Protein AF-A0A7S4SJJ3-F1 (afdb_monomer_lite)

InterPro domains:
  IPR002110 Ankyrin repeat [PF12796] (57-119)
  IPR002110 Ankyrin repeat [PF13637] (5-47)
  IPR036770 Ankyrin repeat-containing domain superfamily [G3DSA:1.25.40.20] (1-122)
  IPR036770 Ankyrin repeat-containing domain superfamily [SSF48403] (4-120)
  IPR052420 Espin and Espin-like domain-containing protein [PTHR24153] (61-118)

Sequence (122 aa):
VQGKSLDVISLLLHTWPDAAKANKWGNTPLHDACYSGASFDIISLLVATWPDAAKERFGVEKTPLHTACKRGASLDTISLLLGIWPEAIEEKNCCNELPLHVACSKKASLDVISLLVGNRHD

Radius of gyration: 13.95 Å; chains: 1; bounding box: 30×32×39 Å

Structure (mmCIF, N/CA/C/O backbone):
data_AF-A0A7S4SJJ3-F1
#
_entry.id   AF-A0A7S4SJJ3-F1
#
loop_
_atom_site.group_PDB
_atom_site.id
_atom_site.type_symbol
_atom_site.label_atom_id
_atom_site.label_alt_id
_atom_site.label_comp_id
_atom_site.label_asym_id
_atom_site.label_entity_id
_atom_site.label_seq_id
_atom_site.pdbx_PDB_ins_code
_atom_site.Cartn_x
_atom_site.Cartn_y
_atom_site.Cartn_z
_atom_site.occupancy
_atom_site.B_iso_or_equiv
_atom_site.auth_seq_id
_atom_site.auth_comp_id
_atom_site.auth_asym_id
_atom_site.auth_atom_id
_atom_site.pdbx_PDB_model_num
ATOM 1 N N . VAL A 1 1 ? -11.244 17.366 -13.446 1.00 45.91 1 VAL A N 1
ATOM 2 C CA . VAL A 1 1 ? -9.839 17.125 -13.878 1.00 45.91 1 VAL A CA 1
ATOM 3 C C . VAL A 1 1 ? -9.280 15.754 -13.467 1.00 45.91 1 VAL A C 1
ATOM 5 O O . VAL A 1 1 ? -8.150 15.457 -13.820 1.00 45.91 1 VAL A O 1
ATOM 8 N N . GLN A 1 2 ? -10.062 14.891 -12.804 1.00 48.16 2 GLN A N 1
ATOM 9 C CA . GLN A 1 2 ? -9.582 13.641 -12.194 1.00 48.16 2 GLN A CA 1
ATOM 10 C C . GLN A 1 2 ? -9.334 12.483 -13.191 1.00 48.16 2 GLN A C 1
ATOM 12 O O . GLN A 1 2 ? -8.498 11.634 -12.916 1.00 48.16 2 GLN A O 1
ATOM 17 N N . GLY A 1 3 ? -9.960 12.487 -14.379 1.00 58.94 3 GLY A N 1
ATOM 18 C CA . GLY A 1 3 ? -9.812 11.406 -15.376 1.00 58.94 3 GLY A CA 1
ATOM 19 C C . GLY A 1 3 ? -8.479 11.383 -16.140 1.00 58.94 3 GLY A C 1
ATOM 20 O O . GLY A 1 3 ? -7.913 10.320 -16.358 1.00 58.94 3 GLY A O 1
ATOM 21 N N . LYS A 1 4 ? -7.892 12.550 -16.448 1.00 65.62 4 LYS A N 1
ATOM 22 C CA . LYS A 1 4 ? -6.688 12.625 -17.302 1.00 65.62 4 LYS A CA 1
ATOM 23 C C . LYS A 1 4 ? -5.465 11.922 -16.707 1.00 65.62 4 LYS A C 1
ATOM 25 O O . LYS A 1 4 ? -4.642 11.406 -17.452 1.00 65.62 4 LYS A O 1
ATOM 30 N N . SER A 1 5 ? -5.322 11.933 -15.381 1.00 76.25 5 SER A N 1
ATOM 31 C CA . SER A 1 5 ? -4.191 11.270 -14.722 1.00 76.25 5 SER A CA 1
ATOM 32 C C . SER A 1 5 ? -4.326 9.751 -14.772 1.00 76.25 5 SER A C 1
ATOM 34 O O . SER A 1 5 ? -3.328 9.068 -14.973 1.00 76.25 5 SER A O 1
ATOM 36 N N . LEU A 1 6 ? -5.542 9.228 -14.594 1.00 87.12 6 LEU A N 1
ATOM 37 C CA . LEU A 1 6 ? -5.799 7.792 -14.623 1.00 87.12 6 LEU A CA 1
ATOM 38 C C . LEU A 1 6 ? -5.599 7.231 -16.034 1.00 87.12 6 LEU A C 1
ATOM 40 O O . LEU A 1 6 ? -4.932 6.214 -16.181 1.00 87.12 6 LEU A O 1
ATOM 44 N N . ASP A 1 7 ? -6.082 7.935 -17.062 1.00 90.06 7 ASP A N 1
ATOM 45 C CA . ASP A 1 7 ? -5.936 7.517 -18.463 1.00 90.06 7 ASP A CA 1
ATOM 46 C C . ASP A 1 7 ? -4.460 7.401 -18.875 1.00 90.06 7 ASP A C 1
ATOM 48 O O . ASP A 1 7 ? -4.054 6.430 -19.514 1.00 90.06 7 ASP A O 1
ATOM 52 N N . VAL A 1 8 ? -3.630 8.370 -18.466 1.00 89.69 8 VAL A N 1
ATOM 53 C CA . VAL A 1 8 ? -2.186 8.360 -18.749 1.00 89.69 8 VAL A CA 1
ATOM 54 C C . VAL A 1 8 ? -1.487 7.216 -18.017 1.00 89.69 8 VAL A C 1
ATOM 56 O O . VAL A 1 8 ? -0.684 6.513 -18.628 1.00 89.69 8 VAL A O 1
ATOM 59 N N . ILE A 1 9 ? -1.799 7.001 -16.734 1.00 91.00 9 ILE A N 1
ATOM 60 C CA . ILE A 1 9 ? -1.226 5.892 -15.956 1.00 91.00 9 ILE A CA 1
ATOM 61 C C . ILE A 1 9 ? -1.652 4.551 -16.565 1.00 91.00 9 ILE A C 1
ATOM 63 O O . ILE A 1 9 ? -0.811 3.681 -16.766 1.00 91.00 9 ILE A O 1
ATOM 67 N N . SER A 1 10 ? -2.925 4.399 -16.934 1.00 91.69 10 SER A N 1
ATOM 68 C CA . SER A 1 10 ? -3.440 3.188 -17.577 1.00 91.69 10 SER A CA 1
ATOM 69 C C . SER A 1 10 ? -2.748 2.908 -18.907 1.00 91.69 10 SER A C 1
ATOM 71 O O . SER A 1 10 ? -2.349 1.773 -19.152 1.00 91.69 10 SER A O 1
ATOM 73 N N . LEU A 1 11 ? -2.573 3.919 -19.761 1.00 93.19 11 LEU A N 1
ATOM 74 C CA . LEU A 1 11 ? -1.872 3.755 -21.034 1.00 93.19 11 LEU A CA 1
ATOM 75 C C . LEU A 1 11 ? -0.399 3.377 -20.824 1.00 93.19 11 LEU A C 1
ATOM 77 O O . LEU A 1 11 ? 0.127 2.506 -21.521 1.00 93.19 11 LEU A O 1
ATOM 81 N N . LEU A 1 12 ? 0.267 4.006 -19.853 1.00 93.06 12 LEU A N 1
ATOM 82 C CA . LEU A 1 12 ? 1.658 3.707 -19.529 1.00 93.06 12 LEU A CA 1
ATOM 83 C C . LEU A 1 12 ? 1.815 2.269 -19.033 1.00 93.06 12 LEU A C 1
ATOM 85 O O . LEU A 1 12 ? 2.664 1.550 -19.540 1.00 93.06 12 LEU A O 1
ATOM 89 N N . LEU A 1 13 ? 0.980 1.825 -18.096 1.00 93.19 13 LEU A N 1
ATOM 90 C CA . LEU A 1 13 ? 1.054 0.469 -17.548 1.00 93.19 13 LEU A CA 1
ATOM 91 C C . LEU A 1 13 ? 0.642 -0.594 -18.567 1.00 93.19 13 LEU A C 1
ATOM 93 O O . LEU A 1 13 ? 1.160 -1.705 -18.535 1.00 93.19 13 LEU A O 1
ATOM 97 N N . HIS A 1 14 ? -0.238 -0.254 -19.509 1.00 92.38 14 HIS A N 1
ATOM 98 C CA . HIS A 1 14 ? -0.581 -1.150 -20.608 1.00 92.38 14 HIS A CA 1
ATOM 99 C C . HIS A 1 14 ? 0.575 -1.316 -21.606 1.00 92.38 14 HIS A C 1
ATOM 101 O O . HIS A 1 14 ? 0.815 -2.416 -22.096 1.00 92.38 14 HIS A O 1
ATOM 107 N N . THR A 1 15 ? 1.304 -0.238 -21.906 1.00 95.25 15 THR A N 1
ATOM 108 C CA . THR A 1 15 ? 2.452 -0.278 -22.832 1.00 95.25 15 THR A CA 1
ATOM 109 C C . THR A 1 15 ? 3.734 -0.781 -22.168 1.00 95.25 15 THR A C 1
ATOM 111 O O . THR A 1 15 ? 4.558 -1.415 -22.824 1.00 95.25 15 THR A O 1
ATOM 114 N N . TRP A 1 16 ? 3.895 -0.537 -20.867 1.00 94.19 16 TRP A N 1
ATOM 115 C CA . TRP A 1 16 ? 5.046 -0.937 -20.067 1.00 94.19 16 TRP A CA 1
ATOM 116 C C . TRP A 1 16 ? 4.617 -1.384 -18.653 1.00 94.19 16 TRP A C 1
ATOM 118 O O . TRP A 1 16 ? 4.742 -0.623 -17.691 1.00 94.19 16 TRP A O 1
ATOM 128 N N . PRO A 1 17 ? 4.164 -2.643 -18.489 1.00 91.31 17 PRO A N 1
ATOM 129 C CA . PRO A 1 17 ? 3.720 -3.168 -17.191 1.00 91.31 17 PRO A CA 1
ATOM 130 C C . PRO A 1 17 ? 4.810 -3.158 -16.113 1.00 91.31 17 PRO A C 1
ATOM 132 O O . PRO A 1 17 ? 4.534 -2.924 -14.938 1.00 91.31 17 PRO A O 1
ATOM 135 N N . ASP A 1 18 ? 6.072 -3.348 -16.512 1.00 94.19 18 ASP A N 1
ATOM 136 C CA . ASP A 1 18 ? 7.224 -3.306 -15.605 1.00 94.19 18 ASP A CA 1
ATOM 137 C C . ASP A 1 18 ? 7.423 -1.931 -14.945 1.00 94.19 18 ASP A C 1
ATOM 139 O O . ASP A 1 18 ? 8.103 -1.851 -13.926 1.00 94.19 18 ASP A O 1
ATOM 143 N N . ALA A 1 19 ? 6.797 -0.861 -15.449 1.00 92.38 19 ALA A N 1
ATOM 144 C CA . ALA A 1 19 ? 6.793 0.436 -14.777 1.00 92.38 19 ALA A CA 1
ATOM 145 C C . ALA A 1 19 ? 6.081 0.401 -13.410 1.00 92.38 19 ALA A C 1
ATOM 147 O O . ALA A 1 19 ? 6.340 1.273 -12.585 1.00 92.38 19 ALA A O 1
ATOM 148 N N . ALA A 1 20 ? 5.226 -0.598 -13.143 1.00 92.94 20 ALA A N 1
ATOM 149 C CA . ALA A 1 20 ? 4.634 -0.828 -11.822 1.00 92.94 20 ALA A CA 1
ATOM 150 C C . ALA A 1 20 ? 5.622 -1.436 -10.809 1.00 92.94 20 ALA A C 1
ATOM 152 O O . ALA A 1 20 ? 5.336 -1.436 -9.611 1.00 92.94 20 ALA A O 1
ATOM 153 N N . LYS A 1 21 ? 6.765 -1.969 -11.268 1.00 94.06 21 LYS A N 1
ATOM 154 C CA . LYS A 1 21 ? 7.712 -2.699 -10.420 1.00 94.06 21 LYS A CA 1
ATOM 155 C C . LYS A 1 21 ? 8.550 -1.787 -9.534 1.00 94.06 21 LYS A C 1
ATOM 157 O O . LYS A 1 21 ? 8.674 -0.583 -9.760 1.00 94.06 21 LYS A O 1
ATOM 162 N N . ALA A 1 22 ? 9.136 -2.389 -8.504 1.00 93.00 22 ALA A N 1
ATOM 163 C CA . ALA A 1 22 ? 10.054 -1.703 -7.617 1.00 93.00 22 ALA A CA 1
ATOM 164 C C . ALA A 1 22 ? 11.295 -1.207 -8.369 1.00 93.00 22 ALA A C 1
ATOM 166 O O . ALA A 1 22 ? 11.870 -1.903 -9.208 1.00 93.00 22 ALA A O 1
ATOM 167 N N . ASN A 1 23 ? 11.751 -0.008 -8.023 1.00 90.75 23 ASN A N 1
ATOM 168 C CA . ASN A 1 23 ? 13.079 0.445 -8.407 1.00 90.75 23 ASN A CA 1
ATOM 169 C C . ASN A 1 23 ? 14.161 -0.255 -7.558 1.00 90.75 23 ASN A C 1
ATOM 171 O O . ASN A 1 23 ? 13.871 -1.021 -6.641 1.00 90.75 23 ASN A O 1
ATOM 175 N N . LYS A 1 24 ? 15.438 0.053 -7.813 1.00 88.94 24 LYS A N 1
ATOM 176 C CA . LYS A 1 24 ? 16.586 -0.567 -7.116 1.00 88.94 24 LYS A CA 1
ATOM 177 C C . LYS A 1 24 ? 16.631 -0.369 -5.591 1.00 88.94 24 LYS A C 1
ATOM 179 O O . LYS A 1 24 ? 17.497 -0.941 -4.939 1.00 88.94 24 LYS A O 1
ATOM 184 N N . TRP A 1 25 ? 15.763 0.475 -5.037 1.00 86.56 25 TRP A N 1
ATOM 185 C CA . TRP A 1 25 ? 15.652 0.733 -3.602 1.00 86.56 25 TRP A CA 1
ATOM 186 C C . TRP A 1 25 ? 14.391 0.117 -2.981 1.00 86.56 25 TRP A C 1
ATOM 188 O O . TRP A 1 25 ? 14.103 0.404 -1.823 1.00 86.56 25 TRP A O 1
ATOM 198 N N . GLY A 1 26 ? 13.617 -0.669 -3.738 1.00 86.88 26 GLY A N 1
ATOM 199 C CA . GLY A 1 26 ? 12.347 -1.236 -3.277 1.00 86.88 26 GLY A CA 1
ATOM 200 C C . GLY A 1 26 ? 11.157 -0.271 -3.368 1.00 86.88 26 GLY A C 1
ATOM 201 O O . GLY A 1 26 ? 10.043 -0.645 -3.014 1.00 86.88 26 GLY A O 1
ATOM 202 N N . ASN A 1 27 ? 11.344 0.973 -3.848 1.00 91.75 27 ASN A N 1
ATOM 203 C CA . ASN A 1 27 ? 10.212 1.892 -4.013 1.00 91.75 27 ASN A CA 1
ATOM 204 C C . ASN A 1 27 ? 9.373 1.462 -5.208 1.00 91.75 27 ASN A C 1
ATOM 206 O O . ASN A 1 27 ? 9.899 1.344 -6.316 1.00 91.75 27 ASN A O 1
ATOM 210 N N . THR A 1 28 ? 8.073 1.321 -4.997 1.00 94.75 28 THR A N 1
ATOM 211 C CA . THR A 1 28 ? 7.108 1.029 -6.059 1.00 94.75 28 THR A CA 1
ATOM 212 C C . THR A 1 28 ? 6.242 2.261 -6.308 1.00 94.75 28 THR A C 1
ATOM 214 O O . THR A 1 28 ? 6.023 3.045 -5.382 1.00 94.75 28 THR A O 1
ATOM 217 N N . PRO A 1 29 ? 5.653 2.428 -7.502 1.00 94.81 29 PRO A N 1
ATOM 218 C CA . PRO A 1 29 ? 4.645 3.464 -7.708 1.00 94.81 29 PRO A CA 1
ATOM 219 C C . PRO A 1 29 ? 3.461 3.347 -6.736 1.00 94.81 29 PRO A C 1
ATOM 221 O O . PRO A 1 29 ? 2.827 4.350 -6.424 1.00 94.81 29 PRO A O 1
ATOM 224 N N . LEU A 1 30 ? 3.183 2.147 -6.205 1.00 96.12 30 LEU A N 1
ATOM 225 C CA . LEU A 1 30 ? 2.180 1.943 -5.157 1.00 96.12 30 LEU A CA 1
ATOM 226 C C . LEU A 1 30 ? 2.568 2.640 -3.840 1.00 96.12 30 LEU A C 1
ATOM 228 O O . LEU A 1 30 ? 1.710 3.248 -3.202 1.00 96.12 30 LEU A O 1
ATOM 232 N N . HIS A 1 31 ? 3.847 2.626 -3.449 1.00 94.38 31 HIS A N 1
ATOM 233 C CA . HIS A 1 31 ? 4.324 3.412 -2.306 1.00 94.38 31 HIS A CA 1
ATOM 234 C C . HIS A 1 31 ? 4.104 4.909 -2.529 1.00 94.38 31 HIS A C 1
ATOM 236 O O . HIS A 1 31 ? 3.580 5.584 -1.642 1.00 94.38 31 HIS A O 1
ATOM 242 N N . ASP A 1 32 ? 4.450 5.418 -3.713 1.00 93.56 32 ASP A N 1
ATOM 243 C CA . ASP A 1 32 ? 4.282 6.833 -4.052 1.00 93.56 32 ASP A CA 1
ATOM 244 C C . ASP A 1 32 ? 2.798 7.235 -4.104 1.00 93.56 32 ASP A C 1
ATOM 246 O O . ASP A 1 32 ? 2.420 8.300 -3.606 1.00 93.56 32 ASP A O 1
ATOM 250 N N . ALA A 1 33 ? 1.929 6.367 -4.629 1.00 94.06 33 ALA A N 1
ATOM 251 C CA . ALA A 1 33 ? 0.480 6.558 -4.643 1.00 94.06 33 ALA A CA 1
ATOM 252 C C . ALA A 1 33 ? -0.099 6.616 -3.218 1.00 94.06 33 ALA A C 1
ATOM 254 O O . ALA A 1 33 ? -0.800 7.569 -2.868 1.00 94.06 33 ALA A O 1
ATOM 255 N N . CYS A 1 34 ? 0.268 5.664 -2.354 1.00 93.94 34 CYS A N 1
ATOM 256 C CA . CYS A 1 34 ? -0.117 5.676 -0.941 1.00 93.94 34 CYS A CA 1
ATOM 257 C C . CYS A 1 34 ? 0.452 6.897 -0.200 1.00 93.94 34 CYS A C 1
ATOM 259 O O . CYS A 1 34 ? -0.212 7.467 0.665 1.00 93.94 34 CYS A O 1
ATOM 261 N N . TYR A 1 35 ? 1.678 7.321 -0.525 1.00 92.12 35 TYR A N 1
ATOM 262 C CA . TYR A 1 35 ? 2.324 8.466 0.113 1.00 92.12 35 TYR A CA 1
ATOM 263 C C . TYR A 1 35 ? 1.647 9.794 -0.262 1.00 92.12 35 TYR A C 1
ATOM 265 O O . TYR A 1 35 ? 1.398 10.650 0.596 1.00 92.12 35 TYR A O 1
ATOM 273 N N . SER A 1 36 ? 1.350 9.967 -1.548 1.00 90.38 36 SER A N 1
ATOM 274 C CA . SER A 1 36 ? 0.737 11.177 -2.103 1.00 90.38 36 SER A CA 1
ATOM 275 C C . SER A 1 36 ? -0.758 11.297 -1.806 1.00 90.38 36 SER A C 1
ATOM 277 O O . SER A 1 36 ? -1.290 12.402 -1.891 1.00 90.38 36 SER A O 1
ATOM 279 N N . GLY A 1 37 ? -1.419 10.205 -1.405 1.00 88.44 37 GLY A N 1
ATOM 280 C CA . GLY A 1 37 ? -2.870 10.174 -1.223 1.00 88.44 37 GLY A CA 1
ATOM 281 C C . GLY A 1 37 ? -3.610 10.112 -2.560 1.00 88.44 37 GLY A C 1
ATOM 282 O O . GLY A 1 37 ? -4.605 10.809 -2.748 1.00 88.44 37 GLY A O 1
ATOM 283 N N . ALA A 1 38 ? -3.089 9.325 -3.507 1.00 92.44 38 ALA A N 1
ATOM 284 C CA . ALA A 1 38 ? -3.731 9.086 -4.794 1.00 92.44 38 ALA A CA 1
ATOM 285 C C . ALA A 1 38 ? -5.140 8.487 -4.626 1.00 92.44 38 ALA A C 1
ATOM 287 O O . ALA A 1 38 ? -5.473 7.911 -3.588 1.00 92.44 38 ALA A O 1
ATOM 288 N N . SER A 1 39 ? -5.979 8.615 -5.658 1.00 93.12 39 SER A N 1
ATOM 289 C CA . SER A 1 39 ? -7.322 8.032 -5.632 1.00 93.12 39 SER A CA 1
ATOM 290 C C . SER A 1 39 ? -7.275 6.506 -5.575 1.00 93.12 39 SER A C 1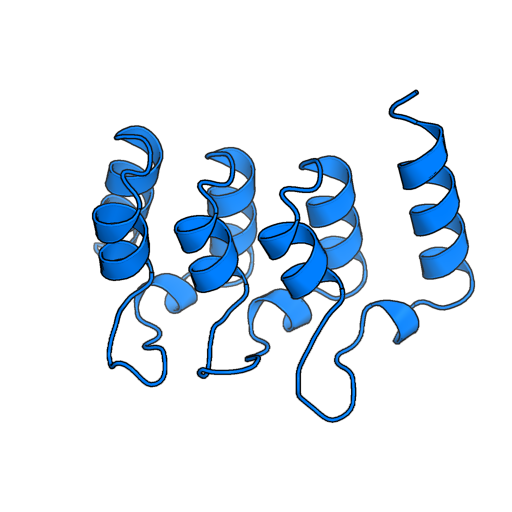
ATOM 292 O O . SER A 1 39 ? -6.329 5.877 -6.058 1.00 93.12 39 SER A O 1
ATOM 294 N N . PHE A 1 40 ? -8.349 5.918 -5.047 1.00 94.31 40 PHE A N 1
ATOM 295 C CA . PHE A 1 40 ? -8.535 4.470 -5.016 1.00 94.31 40 PHE A CA 1
ATOM 296 C C . PHE A 1 40 ? -8.343 3.831 -6.400 1.00 94.31 40 PHE A C 1
ATOM 298 O O . PHE A 1 40 ? -7.675 2.810 -6.499 1.00 94.31 40 PHE A O 1
ATOM 305 N N . ASP A 1 41 ? -8.828 4.465 -7.473 1.00 94.62 41 ASP A N 1
ATOM 306 C CA . ASP A 1 41 ? -8.689 3.940 -8.840 1.00 94.62 41 ASP A CA 1
ATOM 307 C C . ASP A 1 41 ? -7.227 3.773 -9.272 1.00 94.62 41 ASP A C 1
ATOM 309 O O . ASP A 1 41 ? -6.874 2.771 -9.889 1.00 94.62 41 ASP A O 1
ATOM 313 N N . ILE A 1 42 ? -6.355 4.727 -8.920 1.00 94.12 42 ILE A N 1
ATOM 314 C CA . ILE A 1 42 ? -4.922 4.648 -9.240 1.00 94.12 42 ILE A CA 1
ATOM 315 C C . ILE A 1 42 ? -4.270 3.522 -8.435 1.00 94.12 42 ILE A C 1
ATOM 317 O O . ILE A 1 42 ? -3.494 2.741 -8.982 1.00 94.12 42 ILE A O 1
ATOM 321 N N . ILE A 1 43 ? -4.594 3.421 -7.145 1.00 95.31 43 ILE A N 1
ATOM 322 C CA . ILE A 1 43 ? -4.067 2.375 -6.262 1.00 95.31 43 ILE A CA 1
ATOM 323 C C . ILE A 1 43 ? -4.509 0.990 -6.752 1.00 95.31 43 ILE A C 1
ATOM 325 O O . ILE A 1 43 ? -3.680 0.092 -6.886 1.00 95.31 43 ILE A O 1
ATOM 329 N N . SER A 1 44 ? -5.794 0.844 -7.074 1.00 95.75 44 SER A N 1
ATOM 330 C CA . SER A 1 44 ? -6.391 -0.377 -7.614 1.00 95.75 44 SER A CA 1
ATOM 331 C C . SER A 1 44 ? -5.734 -0.793 -8.926 1.00 95.75 44 SER A C 1
ATOM 333 O O . SER A 1 44 ? -5.323 -1.942 -9.072 1.00 95.75 44 SER A O 1
ATOM 335 N N . LEU A 1 45 ? -5.523 0.150 -9.847 1.00 95.50 45 LEU A N 1
ATOM 336 C CA . LEU A 1 45 ? -4.843 -0.109 -11.113 1.00 95.50 45 LEU A CA 1
ATOM 337 C C . LEU A 1 45 ? -3.389 -0.576 -10.920 1.00 95.50 45 LEU A C 1
ATOM 339 O O . LEU A 1 45 ? -2.946 -1.515 -11.585 1.00 95.50 45 LEU A O 1
ATOM 343 N N . LEU A 1 46 ? -2.644 0.059 -10.012 1.00 95.69 46 LEU A N 1
ATOM 344 C CA . LEU A 1 46 ? -1.253 -0.301 -9.725 1.00 95.69 46 LEU A CA 1
ATOM 345 C C . LEU A 1 46 ? -1.141 -1.705 -9.131 1.00 95.69 46 LEU A C 1
ATOM 347 O O . LEU A 1 46 ? -0.334 -2.508 -9.598 1.00 95.69 46 LEU A O 1
ATOM 351 N N . VAL A 1 47 ? -1.992 -2.012 -8.153 1.00 95.44 47 VAL A N 1
ATOM 352 C CA . VAL A 1 47 ? -2.115 -3.352 -7.576 1.00 95.44 47 VAL A CA 1
ATOM 353 C C . VAL A 1 47 ? -2.496 -4.376 -8.641 1.00 95.44 47 VAL A C 1
ATOM 355 O O . VAL A 1 47 ? -1.896 -5.442 -8.699 1.00 95.44 47 VAL A O 1
ATOM 358 N N . ALA A 1 48 ? -3.486 -4.074 -9.483 1.00 95.31 48 ALA A N 1
ATOM 359 C CA . ALA A 1 48 ? -3.952 -4.996 -10.515 1.00 95.31 48 ALA A CA 1
ATOM 360 C C . ALA A 1 48 ? -2.861 -5.295 -11.551 1.00 95.31 48 ALA A C 1
ATOM 362 O O . ALA A 1 48 ? -2.801 -6.400 -12.086 1.00 95.31 48 ALA A O 1
ATOM 363 N N . THR A 1 49 ? -1.985 -4.322 -11.815 1.00 95.75 49 THR A N 1
ATOM 364 C CA . THR A 1 49 ? -0.851 -4.488 -12.732 1.00 95.75 49 THR A CA 1
ATOM 365 C C . THR A 1 49 ? 0.258 -5.333 -12.107 1.00 95.75 49 THR A C 1
ATOM 367 O O . THR A 1 49 ? 0.832 -6.185 -12.783 1.00 95.75 49 THR A O 1
ATOM 370 N N . TRP A 1 50 ? 0.568 -5.120 -10.825 1.00 95.69 50 TRP A N 1
ATOM 371 C CA . TRP A 1 50 ? 1.571 -5.911 -10.114 1.00 95.69 50 TRP A CA 1
ATOM 372 C C . TRP A 1 50 ? 1.210 -6.097 -8.628 1.00 95.69 50 TRP A C 1
ATOM 374 O O . TRP A 1 50 ? 1.577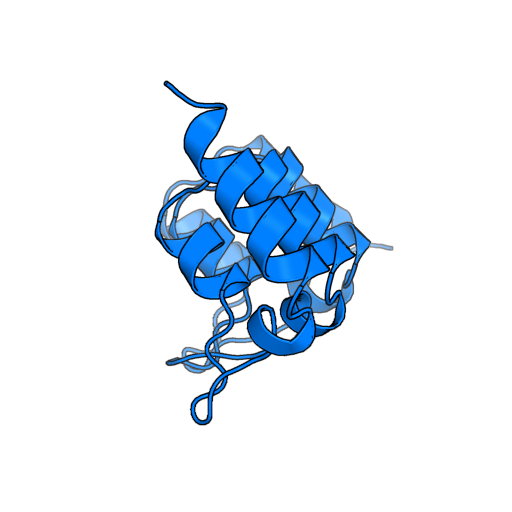 -5.268 -7.793 1.00 95.69 50 TRP A O 1
ATOM 384 N N . PRO A 1 51 ? 0.520 -7.199 -8.272 1.00 95.00 51 PRO A N 1
ATOM 385 C CA . PRO A 1 51 ? 0.040 -7.427 -6.906 1.00 95.00 51 PRO A CA 1
ATOM 386 C C . PRO A 1 51 ? 1.150 -7.554 -5.858 1.00 95.00 51 PRO A C 1
ATOM 388 O O . PRO A 1 51 ? 0.960 -7.138 -4.714 1.00 95.00 51 PRO A O 1
ATOM 391 N N . ASP A 1 52 ? 2.329 -8.066 -6.236 1.00 94.69 52 ASP A N 1
ATOM 392 C CA . ASP A 1 52 ? 3.465 -8.192 -5.310 1.00 94.69 52 ASP A CA 1
ATOM 393 C C . ASP A 1 52 ? 3.955 -6.830 -4.800 1.00 94.69 52 ASP A C 1
ATOM 395 O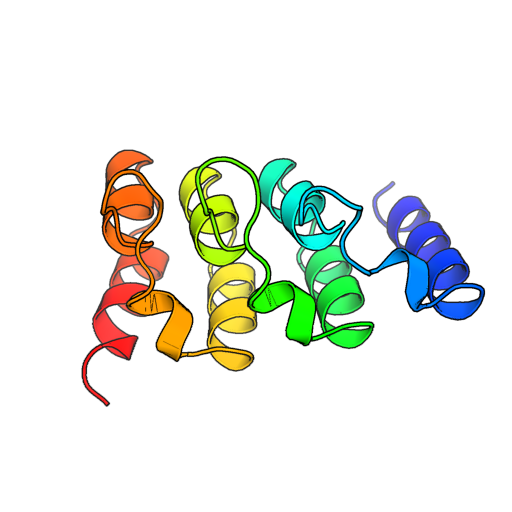 O . ASP A 1 52 ? 4.561 -6.764 -3.731 1.00 94.69 52 ASP A O 1
ATOM 399 N N . ALA A 1 53 ? 3.603 -5.727 -5.478 1.00 94.56 53 ALA A N 1
ATOM 400 C CA . ALA A 1 53 ? 3.854 -4.374 -4.992 1.00 94.56 53 ALA A CA 1
ATOM 401 C C . ALA A 1 53 ? 3.327 -4.152 -3.568 1.00 94.56 53 ALA A C 1
ATOM 403 O O . ALA A 1 53 ? 3.912 -3.355 -2.840 1.00 94.56 53 ALA A O 1
ATOM 404 N N . ALA A 1 54 ? 2.243 -4.838 -3.171 1.00 94.50 54 ALA A N 1
ATOM 405 C CA . ALA A 1 54 ? 1.661 -4.774 -1.828 1.00 94.50 54 ALA A CA 1
ATOM 406 C C . ALA A 1 54 ? 2.595 -5.324 -0.732 1.00 94.50 54 ALA A C 1
ATOM 408 O O . ALA A 1 54 ? 2.436 -4.970 0.437 1.00 94.50 54 ALA A O 1
ATOM 409 N N . LYS A 1 55 ? 3.564 -6.168 -1.111 1.00 94.50 55 LYS A N 1
ATOM 410 C CA . LYS A 1 55 ? 4.523 -6.835 -0.216 1.00 94.50 55 LYS A CA 1
ATOM 411 C C . LYS A 1 55 ? 5.893 -6.166 -0.192 1.00 94.50 55 LYS A C 1
ATOM 413 O O . LYS A 1 55 ? 6.675 -6.398 0.728 1.00 94.50 55 LYS A O 1
ATOM 418 N N . GLU A 1 56 ? 6.179 -5.335 -1.189 1.00 94.62 56 GLU A N 1
ATOM 419 C CA . GLU A 1 56 ? 7.444 -4.619 -1.293 1.00 94.62 56 GLU A CA 1
ATOM 420 C C . GLU A 1 56 ? 7.681 -3.711 -0.086 1.00 94.62 56 GLU A C 1
ATOM 422 O O . GLU A 1 56 ? 6.753 -3.143 0.493 1.00 94.62 56 GLU A O 1
ATOM 427 N N . ARG A 1 57 ? 8.949 -3.553 0.284 1.00 92.00 57 ARG A N 1
ATOM 428 C CA . ARG A 1 57 ? 9.360 -2.687 1.389 1.00 92.00 57 ARG A CA 1
ATOM 429 C C . ARG A 1 57 ? 10.190 -1.537 0.852 1.00 92.00 57 ARG A C 1
ATOM 431 O O . ARG A 1 57 ? 11.152 -1.746 0.118 1.00 92.00 57 ARG A O 1
ATOM 438 N N . PHE A 1 58 ? 9.875 -0.326 1.298 1.00 88.81 58 PHE A N 1
ATOM 439 C CA . PHE A 1 58 ? 10.638 0.864 0.943 1.00 88.81 58 PHE A CA 1
ATOM 440 C C . PHE A 1 58 ? 11.048 1.698 2.164 1.00 88.81 58 PHE A C 1
ATOM 442 O O . PHE A 1 58 ? 10.323 1.826 3.157 1.00 88.81 58 PHE A O 1
ATOM 449 N N . GLY A 1 59 ? 12.231 2.314 2.077 1.00 85.56 59 GLY A N 1
ATOM 450 C CA . GLY A 1 59 ? 12.761 3.235 3.078 1.00 85.56 59 GLY A CA 1
ATOM 451 C C . GLY A 1 59 ? 12.992 2.562 4.432 1.00 85.56 59 GLY A C 1
ATOM 452 O O . GLY A 1 59 ? 13.838 1.689 4.564 1.00 85.56 59 GLY A O 1
ATOM 453 N N . VAL A 1 60 ? 12.225 2.978 5.442 1.00 84.56 60 VAL A N 1
ATOM 454 C CA . VAL A 1 60 ? 12.254 2.494 6.843 1.00 84.56 60 VAL A CA 1
ATOM 455 C C . VAL A 1 60 ? 11.571 1.112 6.939 1.00 84.56 60 VAL A C 1
ATOM 457 O O . VAL A 1 60 ? 10.757 0.872 7.824 1.00 84.56 60 VAL A O 1
ATOM 460 N N . GLU A 1 61 ? 11.814 0.248 5.950 1.00 80.62 61 GLU A N 1
ATOM 461 C CA . GLU A 1 61 ? 11.140 -1.039 5.730 1.00 80.62 61 GLU A CA 1
ATOM 462 C C . GLU A 1 61 ? 9.609 -0.951 5.790 1.00 80.62 61 GLU A C 1
ATOM 464 O O . GLU A 1 61 ? 8.926 -1.774 6.395 1.00 80.62 61 GLU A O 1
ATOM 469 N N . LYS A 1 62 ? 9.043 0.097 5.192 1.00 83.19 62 LYS A N 1
ATOM 470 C CA . LYS A 1 62 ? 7.595 0.295 5.187 1.00 83.19 62 LYS A CA 1
ATOM 471 C C . LYS A 1 62 ? 6.991 -0.455 4.023 1.00 83.19 62 LYS A C 1
ATOM 473 O O . LYS A 1 62 ? 7.397 -0.224 2.894 1.00 83.19 62 LYS A O 1
ATOM 478 N N . THR A 1 63 ? 5.993 -1.279 4.317 1.00 94.19 63 THR A N 1
ATOM 479 C CA . THR A 1 63 ? 5.065 -1.796 3.307 1.00 94.19 63 THR A CA 1
ATOM 480 C C . THR A 1 63 ? 4.148 -0.665 2.809 1.00 94.19 63 THR A C 1
ATOM 482 O O . THR A 1 63 ? 3.989 0.364 3.494 1.00 94.19 63 THR A O 1
ATOM 485 N N . PRO A 1 64 ? 3.465 -0.827 1.664 1.00 94.88 64 PRO A N 1
ATOM 486 C CA . PRO A 1 64 ? 2.435 0.109 1.229 1.00 94.88 64 PRO A CA 1
ATOM 487 C C . PRO A 1 64 ? 1.348 0.322 2.279 1.00 94.88 64 PRO A C 1
ATOM 489 O O . PRO A 1 64 ? 0.897 1.453 2.444 1.00 94.88 64 PRO A O 1
ATOM 492 N N . LEU A 1 65 ? 0.993 -0.711 3.054 1.00 96.06 65 LEU A N 1
ATOM 493 C CA . LEU A 1 65 ? 0.018 -0.607 4.142 1.00 96.06 65 LEU A CA 1
ATOM 494 C C . LEU A 1 65 ? 0.483 0.352 5.251 1.00 96.06 65 LEU A C 1
ATOM 496 O O . LEU A 1 65 ? -0.290 1.210 5.681 1.00 96.06 65 LEU A O 1
ATOM 500 N N . HIS A 1 66 ? 1.755 0.292 5.667 1.00 95.62 66 HIS A N 1
ATOM 501 C CA . HIS A 1 66 ? 2.318 1.274 6.605 1.00 95.62 66 HIS A CA 1
ATOM 502 C C . HIS A 1 66 ? 2.236 2.695 6.050 1.00 95.62 66 HIS A C 1
ATOM 504 O O . HIS A 1 66 ? 1.930 3.642 6.777 1.00 95.62 66 HIS A O 1
ATOM 510 N N . THR A 1 67 ? 2.537 2.855 4.761 1.00 94.62 67 THR A N 1
ATOM 511 C CA . THR A 1 67 ? 2.507 4.160 4.098 1.00 94.62 67 THR A CA 1
ATOM 512 C C . THR A 1 67 ? 1.079 4.696 4.014 1.00 94.62 67 THR A C 1
ATOM 514 O O . THR A 1 67 ? 0.846 5.837 4.409 1.00 94.62 67 THR A O 1
ATOM 517 N N . ALA A 1 68 ? 0.114 3.867 3.617 1.00 94.88 68 ALA A N 1
ATOM 518 C CA . ALA A 1 68 ? -1.305 4.202 3.572 1.00 94.88 68 ALA A CA 1
ATOM 519 C C . ALA A 1 68 ? -1.840 4.600 4.961 1.00 94.88 68 ALA A C 1
ATOM 521 O O . ALA A 1 68 ? -2.436 5.668 5.110 1.00 94.88 68 ALA A O 1
ATOM 522 N N . CYS A 1 69 ? -1.522 3.826 6.007 1.00 94.62 69 CYS A N 1
ATOM 523 C CA . CYS A 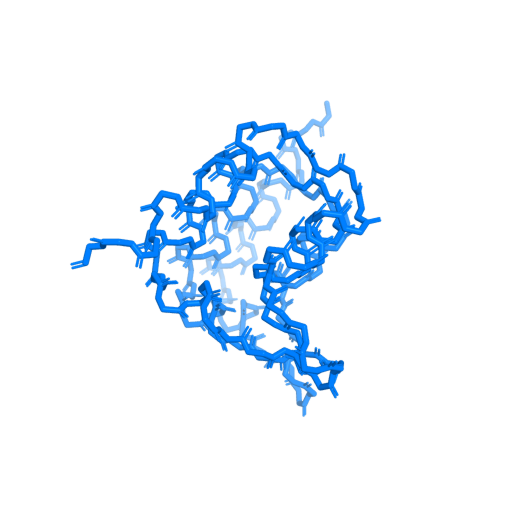1 69 ? -1.867 4.159 7.394 1.00 94.62 69 CYS A CA 1
ATOM 524 C C . CYS A 1 69 ? -1.239 5.488 7.836 1.00 94.62 69 CYS A C 1
ATOM 526 O O . CYS A 1 69 ? -1.902 6.329 8.440 1.00 94.62 69 CYS A O 1
ATOM 528 N N . LYS A 1 70 ? 0.036 5.724 7.492 1.00 92.31 70 LYS A N 1
ATOM 529 C CA . LYS A 1 70 ? 0.752 6.961 7.845 1.00 92.31 70 LYS A CA 1
ATOM 530 C C . LYS A 1 70 ? 0.104 8.205 7.233 1.00 92.31 70 LYS A C 1
ATOM 532 O O . LYS A 1 70 ? 0.241 9.301 7.782 1.00 92.31 70 LYS A O 1
ATOM 537 N N . ARG A 1 71 ? -0.508 8.059 6.061 1.00 92.50 71 ARG A N 1
ATOM 538 C CA . ARG A 1 71 ? -1.090 9.163 5.291 1.00 92.50 71 ARG A CA 1
ATOM 539 C C . ARG A 1 71 ? -2.597 9.296 5.460 1.00 92.50 71 ARG A C 1
ATOM 541 O O . ARG A 1 71 ? -3.155 10.236 4.911 1.00 92.50 71 ARG A O 1
ATOM 548 N N . GLY A 1 72 ? -3.224 8.419 6.246 1.00 90.12 72 GLY A N 1
ATOM 549 C CA . GLY A 1 72 ? -4.669 8.439 6.460 1.00 90.12 72 GLY A CA 1
ATOM 550 C C . GLY A 1 72 ? -5.442 8.085 5.192 1.00 90.12 72 GLY A C 1
ATOM 551 O O . GLY A 1 72 ? -6.399 8.774 4.853 1.00 90.12 72 GLY A O 1
ATOM 552 N N . ALA A 1 73 ? -4.997 7.055 4.466 1.00 93.06 73 ALA A N 1
ATOM 553 C CA . ALA A 1 73 ? -5.707 6.554 3.293 1.00 93.06 73 ALA A CA 1
ATOM 554 C C . ALA A 1 73 ? -7.141 6.102 3.635 1.00 93.06 73 ALA A C 1
ATOM 556 O O . ALA A 1 73 ? -7.458 5.810 4.790 1.00 93.06 73 ALA A O 1
ATOM 557 N N . SER A 1 74 ? -8.004 6.036 2.616 1.00 93.06 74 SER A N 1
ATOM 558 C CA . SER A 1 74 ? -9.399 5.611 2.778 1.00 93.06 74 SER A CA 1
ATOM 559 C C . SER A 1 74 ? -9.515 4.167 3.269 1.00 93.06 74 SER A C 1
ATOM 561 O O . SER A 1 74 ? -8.627 3.347 3.025 1.00 93.06 74 SER A O 1
ATOM 563 N N . LEU A 1 75 ? -10.652 3.842 3.895 1.00 94.19 75 LEU A N 1
ATOM 564 C CA . LEU A 1 75 ? -10.972 2.474 4.305 1.00 94.19 75 LEU A CA 1
ATOM 565 C C . LEU A 1 75 ? -10.845 1.497 3.128 1.00 94.19 75 LEU A C 1
ATOM 567 O O . LEU A 1 75 ? -10.189 0.475 3.271 1.00 94.19 75 LEU A O 1
ATOM 571 N N . ASP A 1 76 ? -11.367 1.857 1.952 1.00 95.44 76 ASP A N 1
ATOM 572 C CA . ASP A 1 76 ? -11.296 1.019 0.747 1.00 95.44 76 ASP A CA 1
ATOM 573 C C . ASP A 1 76 ? -9.856 0.717 0.326 1.00 95.44 76 ASP A C 1
ATOM 575 O O . ASP A 1 76 ? -9.538 -0.407 -0.052 1.00 95.44 76 ASP A O 1
ATOM 579 N N . THR A 1 77 ? -8.961 1.704 0.434 1.00 95.19 77 THR A N 1
ATOM 580 C CA . THR A 1 77 ? -7.536 1.522 0.129 1.00 95.19 77 THR A CA 1
ATOM 581 C C . THR A 1 77 ? -6.898 0.525 1.090 1.00 95.19 77 THR A C 1
ATOM 583 O O . THR A 1 77 ? -6.153 -0.355 0.665 1.00 95.19 77 THR A O 1
ATOM 586 N N . ILE A 1 78 ? -7.188 0.650 2.387 1.00 95.75 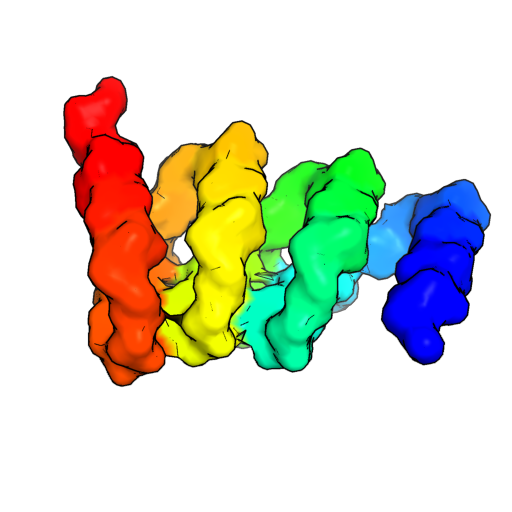78 ILE A N 1
ATOM 587 C CA . ILE A 1 78 ? -6.672 -0.270 3.404 1.00 95.75 78 ILE A CA 1
ATOM 588 C C . ILE A 1 78 ? -7.232 -1.678 3.175 1.00 95.75 78 ILE A C 1
ATOM 590 O O . ILE A 1 78 ? -6.457 -2.629 3.120 1.00 95.75 78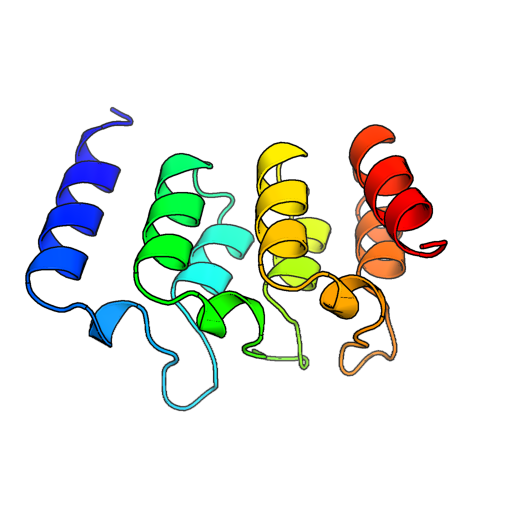 ILE A O 1
ATOM 594 N N . SER A 1 79 ? -8.543 -1.808 2.958 1.00 95.62 79 SER A N 1
ATOM 595 C CA . SER A 1 79 ? -9.208 -3.079 2.656 1.00 95.62 79 SER A CA 1
ATOM 596 C C . SER A 1 79 ? -8.640 -3.751 1.410 1.00 95.62 79 SER A C 1
ATOM 598 O O . SER A 1 79 ? -8.408 -4.954 1.424 1.00 95.62 79 SER A O 1
ATOM 600 N N . LEU A 1 80 ? -8.371 -2.991 0.345 1.00 96.50 80 LEU A N 1
ATOM 601 C CA . LEU A 1 80 ? -7.758 -3.517 -0.873 1.00 96.50 80 LEU A CA 1
ATOM 602 C C . LEU A 1 80 ? -6.358 -4.074 -0.598 1.00 96.50 80 LEU A C 1
ATOM 604 O O . LEU A 1 80 ? -6.059 -5.191 -1.007 1.00 96.50 80 LEU A O 1
ATOM 608 N N . LEU A 1 81 ? -5.512 -3.315 0.108 1.00 95.75 81 LEU A N 1
ATOM 609 C CA . LEU A 1 81 ? -4.154 -3.754 0.442 1.00 95.75 81 LEU A CA 1
ATOM 610 C C . LEU A 1 81 ? -4.160 -5.037 1.283 1.00 95.75 81 LEU A C 1
ATOM 612 O O . LEU A 1 81 ? -3.396 -5.958 0.999 1.00 95.75 81 LEU A O 1
ATOM 616 N N . LEU A 1 82 ? -5.063 -5.116 2.262 1.00 95.25 82 LEU A N 1
ATOM 617 C CA . LEU A 1 82 ? -5.262 -6.309 3.086 1.00 95.25 82 LEU A CA 1
ATOM 618 C C . LEU A 1 82 ? -5.841 -7.484 2.302 1.00 95.25 82 LEU A C 1
ATOM 620 O O . LEU A 1 82 ? -5.438 -8.615 2.529 1.00 95.25 82 LEU A O 1
ATOM 624 N N . GLY A 1 83 ? -6.732 -7.236 1.344 1.00 94.94 83 GLY A N 1
ATOM 625 C CA . GLY A 1 83 ? -7.290 -8.286 0.493 1.00 94.94 83 GLY A CA 1
ATOM 626 C C . GLY A 1 83 ? -6.245 -8.977 -0.391 1.00 94.94 83 GLY A C 1
ATOM 627 O O . GLY A 1 83 ? -6.430 -10.132 -0.761 1.00 94.94 83 GLY A O 1
ATOM 628 N N . ILE A 1 84 ? -5.143 -8.294 -0.722 1.00 95.38 84 ILE A N 1
ATOM 629 C CA . ILE A 1 84 ? -4.026 -8.870 -1.493 1.00 95.38 84 ILE A CA 1
ATOM 630 C C . ILE A 1 84 ? -3.051 -9.602 -0.573 1.00 95.38 84 ILE A C 1
ATOM 632 O O . ILE A 1 84 ? -2.518 -10.652 -0.936 1.00 95.38 84 ILE A O 1
ATOM 636 N N . TRP A 1 85 ? -2.763 -9.009 0.587 1.00 95.38 85 TRP A N 1
ATOM 637 C CA . TRP A 1 85 ? -1.816 -9.552 1.549 1.00 95.38 85 TRP A CA 1
ATOM 638 C C . TRP A 1 85 ? -2.293 -9.311 2.990 1.00 95.38 85 TRP A C 1
ATOM 640 O O . TRP A 1 85 ? -1.923 -8.303 3.601 1.00 95.38 85 TRP A O 1
ATOM 650 N N . PRO A 1 86 ? -3.116 -10.223 3.537 1.00 94.19 86 PRO A N 1
ATOM 651 C CA . PRO A 1 86 ? -3.667 -10.091 4.885 1.00 94.19 86 PRO A CA 1
ATOM 652 C C . PRO A 1 86 ? -2.592 -10.039 5.974 1.00 94.19 86 PRO A C 1
ATOM 654 O O . PRO A 1 86 ? -2.697 -9.259 6.918 1.00 94.19 86 PRO A O 1
ATOM 657 N N . GLU A 1 87 ? -1.506 -10.798 5.811 1.00 93.88 87 GLU A N 1
ATOM 658 C CA . GLU A 1 87 ? -0.413 -10.900 6.784 1.00 93.88 87 GLU A CA 1
ATOM 659 C C . GLU A 1 87 ? 0.345 -9.572 6.963 1.00 93.88 87 GLU A C 1
ATOM 661 O O . GLU A 1 87 ? 1.037 -9.375 7.962 1.00 93.88 87 GLU A O 1
ATOM 666 N N . ALA A 1 88 ? 0.143 -8.601 6.061 1.00 93.81 88 ALA A N 1
ATOM 667 C CA . ALA A 1 88 ? 0.692 -7.254 6.174 1.00 93.81 88 ALA A CA 1
ATOM 668 C C . ALA A 1 88 ? 0.339 -6.552 7.501 1.00 93.81 88 ALA A C 1
ATOM 670 O O . ALA A 1 88 ? 1.061 -5.639 7.907 1.00 93.81 88 ALA A O 1
ATOM 671 N N . ILE A 1 89 ? -0.749 -6.947 8.181 1.00 94.12 89 ILE A N 1
ATOM 672 C CA . ILE A 1 89 ? -1.153 -6.405 9.494 1.00 94.12 89 ILE A CA 1
ATOM 673 C C . ILE A 1 89 ? -0.137 -6.688 10.606 1.00 94.12 89 ILE A C 1
ATOM 675 O O . ILE A 1 89 ? -0.095 -5.949 11.595 1.00 94.12 89 ILE A O 1
ATOM 679 N N . GLU A 1 90 ? 0.658 -7.750 10.461 1.00 94.12 90 GLU A N 1
ATOM 680 C CA . GLU A 1 90 ? 1.644 -8.195 11.452 1.00 94.12 90 GLU A CA 1
ATOM 681 C C . GLU A 1 90 ? 3.070 -7.770 11.107 1.00 94.12 90 GLU A C 1
ATOM 683 O O . GLU A 1 90 ? 3.983 -7.870 11.933 1.00 94.12 90 GLU A O 1
ATOM 688 N N . GLU A 1 91 ? 3.257 -7.239 9.902 1.00 94.69 91 GLU A N 1
ATOM 689 C CA . GLU A 1 91 ? 4.549 -6.789 9.427 1.00 94.69 91 GLU A CA 1
ATOM 690 C C . GLU A 1 91 ? 5.034 -5.597 10.235 1.00 94.69 91 GLU A C 1
ATOM 692 O O . GLU A 1 91 ? 4.318 -4.622 10.464 1.00 94.69 91 GLU A O 1
ATOM 697 N N . LYS A 1 92 ? 6.295 -5.656 10.645 1.00 94.69 92 LYS A N 1
ATOM 698 C CA . LYS A 1 92 ? 6.935 -4.586 11.396 1.00 94.69 92 LYS A CA 1
ATOM 699 C C . LYS A 1 92 ? 7.835 -3.788 10.479 1.00 94.69 92 LYS A C 1
ATOM 701 O O . LYS A 1 92 ? 8.663 -4.354 9.770 1.00 94.69 92 LYS A O 1
ATOM 706 N N . ASN A 1 93 ? 7.711 -2.469 10.541 1.00 93.25 93 ASN A N 1
ATOM 707 C CA . ASN A 1 93 ? 8.698 -1.582 9.937 1.00 93.25 93 ASN A CA 1
ATOM 708 C C . ASN A 1 93 ? 10.008 -1.577 10.759 1.00 93.25 93 ASN A C 1
ATOM 710 O O . ASN A 1 93 ? 10.085 -2.175 11.837 1.00 93.25 93 ASN A O 1
ATOM 714 N N . CYS A 1 94 ? 11.043 -0.854 10.316 1.00 92.19 94 CYS A N 1
ATOM 715 C CA . CYS A 1 94 ? 12.333 -0.862 11.023 1.00 92.19 94 CYS A CA 1
ATOM 716 C C . CYS A 1 94 ? 12.315 -0.135 12.391 1.00 92.19 94 CYS A C 1
ATOM 718 O O . CYS A 1 94 ? 13.285 -0.199 13.144 1.00 92.19 94 CYS A O 1
ATOM 720 N N . CYS A 1 95 ? 11.216 0.542 12.740 1.00 92.06 95 CYS A N 1
ATOM 721 C CA . CYS A 1 95 ? 10.947 1.070 14.080 1.00 92.06 95 CYS A CA 1
ATOM 722 C C . CYS A 1 95 ? 10.189 0.062 14.968 1.00 92.06 95 CYS A C 1
ATOM 724 O O . CYS A 1 95 ? 9.746 0.428 16.055 1.00 92.06 95 CYS A O 1
ATOM 726 N N . ASN A 1 96 ? 10.037 -1.194 14.524 1.00 93.81 96 ASN A N 1
ATOM 727 C CA . ASN A 1 96 ? 9.257 -2.243 15.188 1.00 93.81 96 ASN A CA 1
ATOM 728 C C . ASN A 1 96 ? 7.767 -1.861 15.352 1.00 93.81 96 ASN A C 1
ATOM 730 O O . ASN A 1 96 ? 7.073 -2.363 16.239 1.00 93.81 96 ASN A O 1
ATOM 734 N N . GLU A 1 97 ? 7.269 -0.956 14.502 1.00 94.62 97 GLU A N 1
ATOM 735 C CA . GLU A 1 97 ? 5.870 -0.540 14.479 1.00 94.62 97 GLU A CA 1
ATOM 736 C C . GLU A 1 97 ? 5.072 -1.431 13.526 1.00 94.62 97 GLU A C 1
ATOM 738 O O . GLU A 1 97 ? 5.526 -1.699 12.418 1.00 94.62 97 GLU A O 1
ATOM 743 N N . LEU A 1 98 ? 3.869 -1.824 13.946 1.00 95.25 98 LEU A N 1
ATOM 744 C CA . LEU A 1 98 ? 2.850 -2.436 13.099 1.00 95.25 98 LEU A CA 1
ATOM 745 C C . LEU A 1 98 ? 2.093 -1.339 12.334 1.00 95.25 98 LEU A C 1
ATOM 747 O O . LEU A 1 98 ? 2.057 -0.190 12.804 1.00 95.25 98 LEU A O 1
ATOM 751 N N . PRO A 1 99 ? 1.363 -1.668 11.255 1.00 94.69 99 PRO A N 1
ATOM 752 C CA . PRO A 1 99 ? 0.470 -0.720 10.596 1.00 94.69 99 PRO A CA 1
ATOM 753 C C . PRO A 1 99 ? -0.521 -0.067 11.564 1.00 94.69 99 PRO A C 1
ATOM 755 O O . PRO A 1 99 ? -0.748 1.139 11.485 1.00 94.69 99 PRO A O 1
ATOM 758 N N . LEU A 1 100 ? -1.024 -0.825 12.548 1.00 95.06 100 LEU A N 1
ATOM 759 C CA . LEU A 1 100 ? -1.897 -0.313 13.608 1.00 95.06 100 LEU A CA 1
ATOM 760 C C . LEU A 1 100 ? -1.221 0.774 14.463 1.00 95.06 100 LEU A C 1
ATOM 762 O O . LEU A 1 100 ? -1.834 1.805 14.733 1.00 95.06 100 LEU A O 1
ATOM 766 N N . HIS A 1 101 ? 0.047 0.592 14.857 1.00 94.88 101 HIS A N 1
ATOM 767 C CA . HIS A 1 101 ? 0.788 1.612 15.615 1.00 94.88 101 HIS A CA 1
ATOM 768 C C . HIS A 1 101 ? 0.897 2.914 14.810 1.00 94.88 101 HIS A C 1
ATOM 770 O O . HIS A 1 101 ? 0.655 4.005 15.334 1.00 94.88 101 HIS A O 1
ATOM 776 N N . VAL A 1 102 ? 1.189 2.792 13.512 1.00 94.06 102 VAL A N 1
ATOM 777 C CA . VAL A 1 102 ? 1.287 3.935 12.600 1.00 94.06 102 VAL A CA 1
ATOM 778 C C . VAL A 1 102 ? -0.073 4.619 12.409 1.00 94.06 102 VAL A C 1
ATOM 780 O O . VAL A 1 102 ? -0.141 5.848 12.479 1.00 94.06 102 VAL A O 1
ATOM 783 N N . ALA A 1 103 ? -1.152 3.855 12.219 1.00 93.81 103 ALA A N 1
ATOM 784 C CA . ALA A 1 103 ? -2.511 4.376 12.070 1.00 93.81 103 ALA A CA 1
ATOM 785 C C . ALA A 1 103 ? -2.961 5.161 13.317 1.00 93.81 103 ALA A C 1
ATOM 787 O O . ALA A 1 103 ? -3.433 6.295 13.201 1.00 93.81 103 ALA A O 1
ATOM 788 N N . CYS A 1 104 ? -2.721 4.615 14.515 1.00 93.00 104 CYS A N 1
ATOM 789 C CA . CYS A 1 104 ? -2.995 5.292 15.785 1.00 93.00 104 CYS A CA 1
ATOM 790 C C . CYS A 1 104 ? -2.176 6.586 15.933 1.00 93.00 104 CYS A C 1
ATOM 792 O O . CYS A 1 104 ? -2.728 7.639 16.255 1.00 93.00 104 CYS A O 1
ATOM 794 N N . SER A 1 105 ? -0.872 6.540 15.632 1.00 91.94 105 SER A N 1
ATOM 795 C CA . SER A 1 105 ? 0.029 7.706 15.687 1.00 91.94 105 SER A CA 1
ATOM 796 C C . SER A 1 105 ? -0.425 8.855 14.778 1.00 91.94 105 SER A C 1
ATOM 798 O O . SER A 1 105 ? -0.180 10.031 15.064 1.00 91.94 105 SER A O 1
ATOM 800 N N . LYS A 1 106 ? -1.100 8.530 13.670 1.00 88.81 106 LYS A N 1
ATOM 801 C CA . LYS A 1 106 ? -1.559 9.497 12.664 1.00 88.81 106 LYS A CA 1
ATOM 802 C C . LYS A 1 106 ? -3.044 9.823 12.732 1.00 88.81 106 LYS A C 1
ATOM 804 O O . LYS A 1 106 ? -3.522 10.534 11.855 1.00 88.81 106 LYS A O 1
ATOM 809 N N . LYS A 1 107 ? -3.729 9.414 13.808 1.00 86.88 107 LYS A N 1
ATOM 810 C CA . LYS A 1 107 ? -5.154 9.701 14.041 1.00 86.88 107 LYS A CA 1
ATOM 811 C C . LYS A 1 107 ? -6.033 9.236 12.870 1.00 86.88 107 LYS A C 1
ATOM 813 O O . LYS A 1 107 ? -6.898 9.982 12.416 1.00 86.88 107 LYS A O 1
ATOM 818 N N . ALA A 1 108 ? -5.775 8.027 12.365 1.00 90.25 108 ALA A N 1
ATOM 819 C CA . ALA A 1 108 ? -6.638 7.393 11.373 1.00 90.25 108 ALA A CA 1
ATOM 820 C C . ALA A 1 108 ? -8.089 7.286 11.885 1.00 90.25 108 ALA A C 1
ATOM 822 O O . ALA A 1 108 ? -8.336 7.342 13.094 1.00 90.25 108 ALA A O 1
ATOM 823 N N . SER A 1 109 ? -9.050 7.142 10.968 1.00 89.81 109 SER A N 1
ATOM 824 C CA . SER A 1 109 ? -10.459 6.993 11.340 1.00 89.81 109 SER A CA 1
ATOM 825 C C . SER A 1 109 ? -10.684 5.731 12.174 1.00 89.81 109 SER A C 1
ATOM 827 O O . SER A 1 109 ? -9.959 4.742 12.038 1.00 89.81 109 SER A O 1
ATOM 829 N N . LEU A 1 110 ? -11.718 5.757 13.022 1.00 89.69 110 LEU A N 1
ATOM 830 C CA . LEU A 1 110 ? -12.101 4.594 13.824 1.00 89.69 110 LEU A CA 1
ATOM 831 C C . LEU A 1 110 ? -12.357 3.367 12.947 1.00 89.69 110 LEU A C 1
ATOM 833 O O . LEU A 1 110 ? -11.917 2.288 13.313 1.00 89.69 110 LEU A O 1
ATOM 837 N N . ASP A 1 111 ? -12.949 3.542 11.765 1.00 91.81 111 ASP A N 1
ATOM 838 C CA . ASP A 1 111 ? -13.211 2.439 10.835 1.00 91.81 111 ASP A CA 1
ATOM 839 C C . ASP A 1 111 ? -11.922 1.740 10.379 1.00 91.81 111 ASP A C 1
ATOM 841 O O . ASP A 1 111 ? -11.863 0.513 10.341 1.00 91.81 111 ASP A O 1
ATOM 845 N N . VAL A 1 112 ? -10.859 2.503 10.088 1.00 92.00 112 VAL A N 1
ATOM 846 C CA . VAL A 1 112 ? -9.552 1.936 9.713 1.00 92.00 112 VAL A CA 1
ATOM 847 C C . VAL A 1 112 ? -8.933 1.189 10.891 1.00 92.00 112 VAL A C 1
ATOM 849 O O . VAL A 1 112 ? -8.394 0.099 10.717 1.00 92.00 112 VAL A O 1
ATOM 852 N N . ILE A 1 113 ? -9.029 1.745 12.101 1.00 93.00 113 ILE A N 1
ATOM 853 C CA . ILE A 1 113 ? -8.545 1.075 13.313 1.00 93.00 113 ILE A CA 1
ATOM 854 C C . ILE A 1 113 ? -9.321 -0.224 13.558 1.00 93.00 113 ILE A C 1
ATOM 856 O O . ILE A 1 113 ? -8.707 -1.264 13.785 1.00 93.00 113 ILE A O 1
ATOM 860 N N . SER A 1 114 ? -10.649 -0.188 13.462 1.00 92.19 114 SER A N 1
ATOM 861 C CA . SER A 1 114 ? -11.518 -1.355 13.610 1.00 92.19 114 SER A CA 1
ATOM 862 C C . SER A 1 114 ? -11.211 -2.431 12.574 1.00 92.19 114 SER A C 1
ATOM 864 O O . SER A 1 114 ? -11.131 -3.599 12.942 1.00 92.19 114 SER A O 1
ATOM 866 N N . LEU A 1 115 ? -10.963 -2.059 11.315 1.00 92.62 115 LEU A N 1
ATOM 867 C CA . LEU A 1 115 ? -10.561 -2.999 10.269 1.00 92.62 115 LEU A CA 1
ATOM 868 C C . LEU A 1 115 ? -9.221 -3.673 10.600 1.00 92.62 115 LEU A C 1
ATOM 870 O O . LEU A 1 115 ? -9.111 -4.895 10.528 1.00 92.62 115 LEU A O 1
ATOM 874 N N . LEU A 1 116 ? -8.215 -2.893 11.009 1.00 90.31 116 LEU A N 1
ATOM 875 C CA . LEU A 1 116 ? -6.885 -3.410 11.349 1.00 90.31 116 LEU A CA 1
ATOM 876 C C . LEU A 1 116 ? -6.878 -4.284 12.610 1.00 90.31 116 LEU A C 1
ATOM 878 O O . LEU A 1 116 ? -6.007 -5.137 12.742 1.00 90.31 116 LEU A O 1
ATOM 882 N N . VAL A 1 117 ? -7.808 -4.070 13.544 1.00 89.38 117 VAL A N 1
ATOM 883 C CA . VAL A 1 117 ? -7.977 -4.922 14.733 1.00 89.38 117 VAL A CA 1
ATOM 884 C C . VAL A 1 117 ? -8.781 -6.178 14.397 1.00 89.38 117 VAL A C 1
ATOM 886 O O . VAL A 1 117 ? -8.404 -7.263 14.829 1.00 89.38 117 VAL A O 1
ATOM 889 N N . GLY A 1 118 ? -9.853 -6.041 13.611 1.00 81.94 118 GLY A N 1
ATOM 890 C CA . GLY A 1 118 ? -10.726 -7.149 13.223 1.00 81.94 118 GLY A CA 1
ATOM 891 C C . GLY A 1 118 ? -10.001 -8.231 12.425 1.00 81.94 118 GLY A C 1
ATOM 892 O O . GLY A 1 118 ? -10.213 -9.404 12.686 1.00 81.94 118 GLY A O 1
ATOM 893 N N . ASN A 1 119 ? -9.069 -7.853 11.545 1.00 71.94 119 ASN A N 1
ATOM 894 C CA . ASN A 1 119 ? -8.309 -8.811 10.730 1.00 71.94 119 ASN A CA 1
ATOM 895 C C . ASN A 1 119 ? -7.234 -9.604 11.508 1.00 71.94 119 ASN A C 1
ATOM 897 O O . ASN A 1 119 ? -6.571 -10.441 10.913 1.00 71.94 119 ASN A O 1
ATOM 901 N N . ARG A 1 120 ? -7.012 -9.359 12.812 1.00 62.88 120 ARG A N 1
ATOM 902 C CA . ARG A 1 120 ? -5.994 -10.089 13.609 1.00 62.88 120 ARG A CA 1
ATOM 903 C C . ARG A 1 120 ? -6.499 -11.397 14.224 1.00 62.88 120 ARG A C 1
ATOM 905 O O . ARG A 1 120 ? -5.719 -12.073 14.888 1.00 62.88 120 ARG A O 1
ATOM 912 N N . HIS A 1 121 ? -7.794 -11.689 14.113 1.00 51.22 121 HIS A N 1
ATOM 913 C CA . HIS A 1 121 ? -8.464 -12.732 14.895 1.00 51.22 121 HIS A CA 1
ATOM 914 C C . HIS A 1 121 ? -9.011 -13.911 14.075 1.00 51.22 121 HIS A C 1
ATOM 916 O O . HIS A 1 121 ? -9.689 -14.759 14.658 1.00 51.22 121 HIS A O 1
ATOM 922 N N . ASP A 1 122 ? -8.658 -14.008 12.793 1.00 44.94 122 ASP A N 1
ATOM 923 C CA . ASP A 1 122 ? -9.064 -15.097 11.893 1.00 44.94 122 ASP A CA 1
ATOM 924 C C . ASP A 1 122 ? -7.871 -16.014 11.564 1.00 44.94 122 ASP A C 1
ATOM 926 O O . ASP A 1 122 ? -8.097 -17.233 11.378 1.00 44.94 122 ASP A O 1
#

Organism: NCBI:txid49249

Secondary structure (DSSP, 8-state):
--HHHHHHHHHHHHH-GGGGS--TTS--HHHHHHHHT--HHHHHHHHHH-GGGGT--BTTTB-HHHHHHHHT--HHHHHHHHHH-GGGGT---TTS--HHHHHHHTT--HHHHHHHHHTT--

pLDDT: mean 90.24, std 9.9, range [44.94, 96.5]

Foldseek 3Di:
DQVVVLVVLLVCCVVPLCLQAADPQQDGVLLVCLQVQHDPSSNVSSCVSPVCLQVTAHDQRDGSLLSNLLRQHDPSSNVVSCVSPVCLQCDAGNVRDGSLNNNVVNVHDPSNNCVSVVSVPD